Protein AF-A0A2H3JAB5-F1 (afdb_monomer_lite)

Radius of gyration: 39.09 Å; chains: 1; bounding box: 90×42×110 Å

Structure (mmCIF, N/CA/C/O backbone):
data_AF-A0A2H3JAB5-F1
#
_entry.id   AF-A0A2H3JAB5-F1
#
loop_
_atom_site.group_PDB
_atom_site.id
_atom_site.type_symbol
_atom_site.label_atom_id
_atom_site.label_alt_id
_atom_site.label_comp_id
_atom_site.label_asym_id
_atom_site.label_entity_id
_atom_site.label_seq_id
_atom_site.pdbx_PDB_ins_code
_atom_site.Cartn_x
_atom_site.Cartn_y
_atom_site.Cartn_z
_atom_site.occupancy
_atom_site.B_iso_or_equiv
_atom_site.auth_seq_id
_atom_site.auth_comp_id
_atom_site.auth_asym_id
_atom_site.auth_atom_id
_atom_site.pdbx_PDB_model_num
ATOM 1 N N . MET A 1 1 ? 47.541 -5.286 -58.213 1.00 87.94 1 MET A N 1
ATOM 2 C CA . MET A 1 1 ? 47.796 -4.776 -56.847 1.00 87.94 1 MET A CA 1
ATOM 3 C C . MET A 1 1 ? 46.783 -3.713 -56.410 1.00 87.94 1 MET A C 1
ATOM 5 O O . MET A 1 1 ? 46.176 -3.907 -55.371 1.00 87.94 1 MET A O 1
ATOM 9 N N . LEU A 1 2 ? 46.511 -2.646 -57.181 1.00 95.50 2 LEU A N 1
ATOM 10 C CA . LEU A 1 2 ? 45.560 -1.589 -56.765 1.00 95.50 2 LEU A CA 1
ATOM 11 C C . LEU A 1 2 ? 44.126 -2.096 -56.484 1.00 95.50 2 LEU A C 1
ATOM 13 O O . LEU A 1 2 ? 43.543 -1.763 -55.459 1.00 95.50 2 LEU A O 1
ATOM 17 N N . HIS A 1 3 ? 43.578 -2.947 -57.356 1.00 96.25 3 HIS A N 1
ATOM 18 C CA . HIS A 1 3 ? 42.218 -3.481 -57.200 1.00 96.25 3 HIS A CA 1
ATOM 19 C C . HIS A 1 3 ? 42.038 -4.334 -55.932 1.00 96.25 3 HIS A C 1
ATOM 21 O O . HIS A 1 3 ? 41.040 -4.211 -55.231 1.00 96.25 3 HIS A O 1
ATOM 27 N N . GLU A 1 4 ? 43.030 -5.160 -55.606 1.00 96.06 4 GLU A N 1
ATOM 28 C CA . GLU A 1 4 ? 43.021 -5.998 -54.404 1.00 96.06 4 GLU A CA 1
ATOM 29 C C . GLU A 1 4 ? 43.032 -5.152 -53.123 1.00 96.06 4 GLU A C 1
ATOM 31 O O . GLU A 1 4 ? 42.248 -5.406 -52.212 1.00 96.06 4 GLU A O 1
ATOM 36 N N . SER A 1 5 ? 43.842 -4.089 -53.088 1.00 97.00 5 SER A N 1
ATOM 37 C CA . SER A 1 5 ? 43.858 -3.138 -51.970 1.00 97.00 5 SER A CA 1
ATOM 38 C C . SER A 1 5 ? 42.502 -2.445 -51.780 1.00 97.00 5 SER A C 1
ATOM 40 O O . SER A 1 5 ? 42.036 -2.318 -50.649 1.00 97.00 5 SER A O 1
ATOM 42 N N . MET A 1 6 ? 41.826 -2.065 -52.872 1.00 96.88 6 MET A N 1
ATOM 43 C CA . MET A 1 6 ? 40.478 -1.485 -52.799 1.00 96.88 6 MET A CA 1
ATOM 44 C C . MET A 1 6 ? 39.451 -2.472 -52.230 1.00 96.88 6 MET A C 1
ATOM 46 O O . MET A 1 6 ? 38.631 -2.086 -51.399 1.00 96.88 6 MET A O 1
ATOM 50 N N . LEU A 1 7 ? 39.505 -3.744 -52.639 1.00 97.44 7 LEU A N 1
ATOM 51 C CA . LEU A 1 7 ? 38.610 -4.780 -52.114 1.00 97.44 7 LEU A CA 1
ATOM 52 C C . LEU A 1 7 ? 38.852 -5.044 -50.623 1.00 97.44 7 LEU A C 1
ATOM 54 O O . LEU A 1 7 ? 37.895 -5.164 -49.861 1.00 97.44 7 LEU A O 1
ATOM 58 N N . GLN A 1 8 ? 40.114 -5.091 -50.190 1.00 97.56 8 GLN A N 1
ATOM 59 C CA . GLN A 1 8 ? 40.461 -5.245 -48.775 1.00 97.56 8 GLN A CA 1
ATOM 60 C C . GLN A 1 8 ? 39.976 -4.057 -47.935 1.00 97.56 8 GLN A C 1
ATOM 62 O O . GLN A 1 8 ? 39.440 -4.263 -46.845 1.00 97.56 8 GLN A O 1
ATOM 67 N N . ALA A 1 9 ? 40.106 -2.830 -48.449 1.00 97.38 9 ALA A N 1
ATOM 68 C CA . ALA A 1 9 ? 39.602 -1.631 -47.785 1.00 97.38 9 ALA A CA 1
ATOM 69 C C . ALA A 1 9 ? 38.070 -1.661 -47.644 1.00 97.38 9 ALA A C 1
ATOM 71 O O . ALA A 1 9 ? 37.555 -1.464 -46.544 1.00 97.38 9 ALA A O 1
ATOM 72 N N . ALA A 1 10 ? 37.353 -1.996 -48.722 1.00 97.19 10 ALA A N 1
ATOM 73 C CA . ALA A 1 10 ? 35.895 -2.113 -48.708 1.00 97.19 10 ALA A CA 1
ATOM 74 C C . ALA A 1 10 ? 35.410 -3.206 -47.739 1.00 97.19 10 ALA A C 1
ATOM 76 O O . ALA A 1 10 ? 34.443 -3.009 -47.003 1.00 97.19 10 ALA A O 1
ATOM 77 N N . LEU A 1 11 ? 36.109 -4.346 -47.685 1.00 98.00 11 LEU A N 1
ATOM 78 C CA . LEU A 1 11 ? 35.807 -5.413 -46.732 1.00 98.00 11 LEU A CA 1
ATOM 79 C C . LEU A 1 11 ? 36.003 -4.946 -45.282 1.00 98.00 11 LEU A C 1
ATOM 81 O O . LEU A 1 11 ? 35.147 -5.192 -44.432 1.00 98.00 11 LEU A O 1
ATOM 85 N N . HIS A 1 12 ? 37.103 -4.247 -44.994 1.00 98.00 12 HIS A N 1
ATOM 86 C CA . HIS A 1 12 ? 37.369 -3.693 -43.665 1.00 98.00 12 HIS A CA 1
ATOM 87 C C . HIS A 1 12 ? 36.317 -2.669 -43.235 1.00 98.00 12 HIS A C 1
ATOM 89 O O . HIS A 1 12 ? 35.878 -2.682 -42.078 1.00 98.00 12 HIS A O 1
ATOM 95 N N . GLU A 1 13 ? 35.896 -1.803 -44.153 1.00 98.00 13 GLU A N 1
ATOM 96 C CA . GLU A 1 13 ? 34.846 -0.823 -43.902 1.00 98.00 13 GLU A CA 1
ATOM 97 C C . GLU A 1 13 ? 33.517 -1.517 -43.583 1.00 98.00 13 GLU A C 1
ATOM 99 O O . GLU A 1 13 ? 32.915 -1.235 -42.546 1.00 98.00 13 GLU A O 1
ATOM 104 N N . ALA A 1 14 ? 33.108 -2.495 -44.397 1.00 97.50 14 ALA A N 1
ATOM 105 C CA . ALA A 1 14 ? 31.875 -3.250 -44.181 1.00 97.50 14 ALA A CA 1
ATOM 106 C C . ALA A 1 14 ? 31.866 -3.982 -42.826 1.00 97.50 14 ALA A C 1
ATOM 108 O O . ALA A 1 14 ? 30.882 -3.922 -42.087 1.00 97.50 14 ALA A O 1
ATOM 109 N N . VAL A 1 15 ? 32.981 -4.619 -42.447 1.00 98.06 15 VAL A N 1
ATOM 110 C CA . VAL A 1 15 ? 33.131 -5.268 -41.131 1.00 98.06 15 VAL A CA 1
ATOM 111 C C . VAL A 1 15 ? 33.044 -4.249 -39.993 1.00 98.06 15 VAL A C 1
ATOM 113 O O . VAL A 1 15 ? 32.456 -4.533 -38.949 1.00 98.06 15 VAL A O 1
ATOM 116 N N . THR A 1 16 ? 33.617 -3.060 -40.173 1.00 98.19 16 THR A N 1
ATOM 117 C CA . THR A 1 16 ? 33.557 -1.986 -39.171 1.00 98.19 16 THR A CA 1
ATOM 118 C C . THR A 1 16 ? 32.128 -1.474 -39.000 1.00 98.19 16 THR A C 1
ATOM 120 O O . THR A 1 16 ? 31.656 -1.334 -37.871 1.00 98.19 16 THR A O 1
ATOM 123 N N . GLN A 1 17 ? 31.401 -1.269 -40.100 1.00 97.94 17 GLN A N 1
ATOM 124 C CA . GLN A 1 17 ? 29.996 -0.862 -40.068 1.00 97.94 17 GLN A CA 1
ATOM 125 C C . GLN A 1 17 ? 29.111 -1.917 -39.388 1.00 97.94 17 GLN A C 1
ATOM 127 O O . GLN A 1 17 ? 28.290 -1.569 -38.538 1.00 97.94 17 GLN A O 1
ATOM 132 N N . ASP A 1 18 ? 29.305 -3.204 -39.692 1.00 98.19 18 ASP A N 1
ATOM 133 C CA . ASP A 1 18 ? 28.562 -4.298 -39.054 1.00 98.19 18 ASP A CA 1
ATOM 134 C C . ASP A 1 18 ? 28.836 -4.378 -37.544 1.00 98.19 18 ASP A C 1
ATOM 136 O O . ASP A 1 18 ? 27.900 -4.469 -36.745 1.00 98.19 18 ASP A O 1
ATOM 140 N N . LYS A 1 19 ? 30.103 -4.254 -37.124 1.00 98.00 19 LYS A N 1
ATOM 141 C CA . LYS A 1 19 ? 30.470 -4.173 -35.699 1.00 98.00 19 LYS A CA 1
ATOM 142 C C . LYS A 1 19 ? 29.777 -3.005 -35.002 1.00 98.00 19 LYS A C 1
ATOM 144 O O . LYS A 1 19 ? 29.206 -3.194 -33.929 1.00 98.00 19 LYS A O 1
ATOM 149 N N . ASN A 1 20 ? 29.774 -1.828 -35.624 1.00 98.00 20 ASN A N 1
ATOM 150 C CA . ASN A 1 20 ? 29.120 -0.643 -35.072 1.00 98.00 20 ASN A CA 1
ATOM 151 C C . ASN A 1 20 ? 27.604 -0.838 -34.955 1.00 98.00 20 ASN A C 1
ATOM 153 O O . ASN A 1 20 ? 27.024 -0.535 -33.912 1.00 98.00 20 ASN A O 1
ATOM 157 N N . ARG A 1 21 ? 26.961 -1.411 -35.979 1.00 98.25 21 ARG A N 1
ATOM 158 C CA . ARG A 1 21 ? 25.526 -1.724 -35.955 1.00 98.25 21 ARG A CA 1
ATOM 159 C C . ARG A 1 21 ? 25.184 -2.717 -34.844 1.00 98.25 21 ARG A C 1
ATOM 161 O O . ARG A 1 21 ? 24.215 -2.513 -34.117 1.00 98.25 21 ARG A O 1
ATOM 168 N N . LYS A 1 22 ? 25.978 -3.779 -34.688 1.00 98.25 22 LYS A N 1
ATOM 169 C CA . LYS A 1 22 ? 25.800 -4.766 -33.612 1.00 98.25 22 LYS A CA 1
ATOM 170 C C . LYS A 1 22 ? 25.947 -4.127 -32.237 1.00 98.25 22 LYS A C 1
ATOM 172 O O . LYS A 1 22 ? 25.112 -4.369 -31.373 1.00 98.25 22 LYS A O 1
ATOM 177 N N . LEU A 1 23 ? 26.951 -3.271 -32.054 1.00 98.00 23 LEU A N 1
ATOM 178 C CA . LEU A 1 23 ? 27.150 -2.549 -30.801 1.00 98.00 23 LEU A CA 1
ATOM 179 C C . LEU A 1 23 ? 25.954 -1.645 -30.469 1.00 98.00 23 LEU A C 1
ATOM 181 O O . LEU A 1 23 ? 25.478 -1.648 -29.337 1.00 98.00 23 LEU A O 1
ATOM 185 N N . GLN A 1 24 ? 25.418 -0.923 -31.457 1.00 97.94 24 GLN A N 1
ATOM 186 C CA . GLN A 1 24 ? 24.214 -0.105 -31.278 1.00 97.94 24 GLN A CA 1
ATOM 187 C C . GLN A 1 24 ? 22.994 -0.944 -30.873 1.00 97.94 24 GLN A C 1
ATOM 189 O O . GLN A 1 24 ? 22.262 -0.552 -29.966 1.00 97.94 24 GLN A O 1
ATOM 194 N N . LEU A 1 25 ? 22.794 -2.110 -31.497 1.00 98.31 25 LEU A N 1
ATOM 195 C CA . LEU A 1 25 ? 21.701 -3.023 -31.145 1.00 98.31 25 LEU A CA 1
ATOM 196 C C . LEU A 1 25 ? 21.836 -3.557 -29.717 1.00 98.31 25 LEU A C 1
ATOM 198 O O . LEU A 1 25 ? 20.849 -3.572 -28.985 1.00 98.31 25 LEU A O 1
ATOM 202 N N . ILE A 1 26 ? 23.045 -3.948 -29.310 1.00 98.19 26 ILE A N 1
ATOM 203 C CA . ILE A 1 26 ? 23.317 -4.400 -27.941 1.00 98.19 26 ILE A CA 1
ATOM 204 C C . ILE A 1 26 ? 23.008 -3.276 -26.947 1.00 98.19 26 ILE A C 1
ATOM 206 O O . ILE A 1 26 ? 22.290 -3.506 -25.978 1.00 98.19 26 ILE A O 1
ATOM 210 N N . ASN A 1 27 ? 23.476 -2.052 -27.208 1.00 97.56 27 ASN A N 1
ATOM 211 C CA . ASN A 1 27 ? 23.202 -0.907 -26.338 1.00 97.56 27 ASN A CA 1
ATOM 212 C C . ASN A 1 27 ? 21.695 -0.657 -26.188 1.00 97.56 27 ASN A C 1
ATOM 214 O O . ASN A 1 27 ? 21.207 -0.491 -25.074 1.00 97.56 27 ASN A O 1
ATOM 218 N N . PHE A 1 28 ? 20.947 -0.701 -27.293 1.00 98.38 28 PHE A N 1
ATOM 219 C CA . PHE A 1 28 ? 19.495 -0.546 -27.266 1.00 98.38 28 PHE A CA 1
ATOM 220 C C . PHE A 1 28 ? 18.809 -1.647 -26.442 1.00 98.38 28 PHE A C 1
ATOM 222 O O . PHE A 1 28 ? 17.966 -1.349 -25.596 1.00 98.38 28 PHE A O 1
ATOM 229 N N . GLN A 1 29 ? 19.205 -2.909 -26.634 1.00 98.12 29 GLN A N 1
ATOM 230 C CA . GLN A 1 29 ? 18.675 -4.040 -25.867 1.00 98.12 29 GLN A CA 1
ATOM 231 C C . GLN A 1 29 ? 18.946 -3.890 -24.367 1.00 98.12 29 GLN A C 1
ATOM 233 O O . GLN A 1 29 ? 18.038 -4.082 -23.559 1.00 98.12 29 GLN A O 1
ATOM 238 N N . VAL A 1 30 ? 20.166 -3.501 -23.992 1.00 98.31 30 VAL A N 1
ATOM 239 C CA . VAL A 1 30 ? 20.542 -3.279 -22.590 1.00 98.31 30 VAL A CA 1
ATOM 240 C C . VAL A 1 30 ? 19.687 -2.174 -21.970 1.00 98.31 30 VAL A C 1
ATOM 242 O O . VAL A 1 30 ? 19.119 -2.373 -20.896 1.00 98.31 30 VAL A O 1
ATOM 245 N N . THR A 1 31 ? 19.529 -1.036 -22.654 1.00 98.19 31 THR A N 1
ATOM 246 C CA . THR A 1 31 ? 18.687 0.064 -22.168 1.00 98.19 31 THR A CA 1
ATOM 247 C C . THR A 1 31 ? 17.232 -0.367 -21.994 1.00 98.19 31 THR A C 1
ATOM 249 O O . THR A 1 31 ? 16.649 -0.090 -20.948 1.00 98.19 31 THR A O 1
ATOM 252 N N . MET A 1 32 ? 16.655 -1.087 -22.961 1.00 98.19 32 MET A N 1
ATOM 253 C CA . MET A 1 32 ? 15.278 -1.580 -22.857 1.00 98.19 32 MET A CA 1
ATOM 254 C C . MET A 1 32 ? 15.080 -2.520 -21.665 1.00 98.19 32 MET A C 1
ATOM 256 O O . MET A 1 32 ? 14.089 -2.405 -20.945 1.00 98.19 32 MET A O 1
ATOM 260 N N . VAL A 1 33 ? 16.010 -3.455 -21.441 1.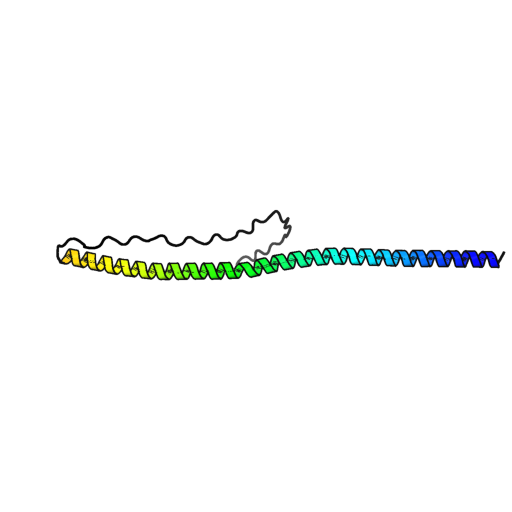00 98.31 33 VAL A N 1
ATOM 261 C CA . VAL A 1 33 ? 15.921 -4.399 -20.318 1.00 98.31 33 VAL A CA 1
ATOM 262 C C . VAL A 1 33 ? 15.998 -3.656 -18.986 1.00 98.31 33 VAL A C 1
ATOM 264 O O . VAL A 1 33 ? 15.158 -3.883 -18.117 1.00 98.31 33 VAL A O 1
ATOM 267 N N . LEU A 1 34 ? 16.945 -2.725 -18.839 1.00 98.06 34 LEU A N 1
ATOM 268 C CA . LEU A 1 34 ? 17.080 -1.921 -17.621 1.00 98.06 34 LEU A CA 1
ATOM 269 C C . LEU A 1 34 ? 15.837 -1.064 -17.357 1.00 98.06 34 LEU A C 1
ATOM 271 O O . LEU A 1 34 ? 15.343 -1.031 -16.229 1.00 98.06 34 LEU A O 1
ATOM 275 N N . GLN A 1 35 ? 15.296 -0.416 -18.392 1.00 97.50 35 GLN A N 1
ATOM 276 C CA . GLN A 1 35 ? 14.062 0.362 -18.285 1.00 97.50 35 GLN A CA 1
ATOM 277 C C . GLN A 1 35 ? 12.880 -0.513 -17.858 1.00 97.50 35 GLN A C 1
ATOM 279 O O . GLN A 1 35 ? 12.139 -0.126 -16.958 1.00 97.50 35 GLN A O 1
ATOM 284 N N . ASN A 1 36 ? 12.728 -1.710 -18.431 1.00 97.75 36 ASN A N 1
ATOM 285 C CA . ASN A 1 36 ? 11.660 -2.635 -18.049 1.00 97.75 36 ASN A CA 1
ATOM 286 C C . ASN A 1 36 ? 11.757 -3.062 -16.580 1.00 97.75 36 ASN A C 1
ATOM 288 O O . ASN A 1 36 ? 10.754 -3.023 -15.869 1.00 97.75 36 ASN A O 1
ATOM 292 N N . VAL A 1 37 ? 12.953 -3.419 -16.105 1.00 98.06 37 VAL A N 1
ATOM 293 C CA . VAL A 1 37 ? 13.170 -3.800 -14.698 1.00 98.06 37 VAL A CA 1
ATOM 294 C C . VAL A 1 37 ? 12.845 -2.636 -13.761 1.00 98.06 37 VAL A C 1
ATOM 296 O O . VAL A 1 37 ? 12.153 -2.818 -12.757 1.00 98.06 37 VAL A O 1
ATOM 299 N N . TYR A 1 38 ? 13.291 -1.424 -14.100 1.00 98.12 38 TYR A N 1
ATOM 300 C CA . TYR A 1 38 ? 12.981 -0.232 -13.314 1.00 98.12 38 TYR A CA 1
ATOM 301 C C . TYR A 1 38 ? 11.472 0.040 -13.264 1.00 98.12 38 TYR A C 1
ATOM 303 O O . TYR A 1 38 ? 10.911 0.222 -12.184 1.00 98.12 38 TYR A O 1
ATOM 311 N N . MET A 1 39 ? 10.795 -0.005 -14.414 1.00 98.06 39 MET A N 1
ATOM 312 C CA . MET A 1 39 ? 9.352 0.217 -14.502 1.00 98.06 39 MET A CA 1
ATOM 313 C C . MET A 1 39 ? 8.558 -0.815 -13.694 1.00 98.06 39 MET A C 1
ATOM 315 O O . MET A 1 39 ? 7.626 -0.435 -12.988 1.00 98.06 39 MET A O 1
ATOM 319 N N . GLN A 1 40 ? 8.950 -2.092 -13.714 1.00 96.25 40 GLN A N 1
ATOM 320 C CA . GLN A 1 40 ? 8.329 -3.134 -12.884 1.00 96.25 40 GLN A CA 1
ATOM 321 C C . GLN A 1 40 ? 8.495 -2.861 -11.384 1.00 96.25 40 GLN A C 1
ATOM 323 O O . GLN A 1 40 ? 7.545 -3.019 -10.610 1.00 96.25 40 GLN A O 1
ATOM 328 N N . LYS A 1 41 ? 9.683 -2.407 -10.961 1.00 95.94 41 LYS A N 1
ATOM 329 C CA . LYS A 1 41 ? 9.931 -2.030 -9.564 1.00 95.94 41 LYS A CA 1
ATOM 330 C C . LYS A 1 41 ? 9.043 -0.856 -9.145 1.00 95.94 41 LYS A C 1
ATOM 332 O O . LYS A 1 41 ? 8.393 -0.930 -8.104 1.00 95.94 41 LYS A O 1
ATOM 337 N N . VAL A 1 42 ? 8.965 0.191 -9.969 1.00 96.94 42 VAL A N 1
ATOM 338 C CA . VAL A 1 42 ? 8.118 1.367 -9.705 1.00 96.94 42 VAL A CA 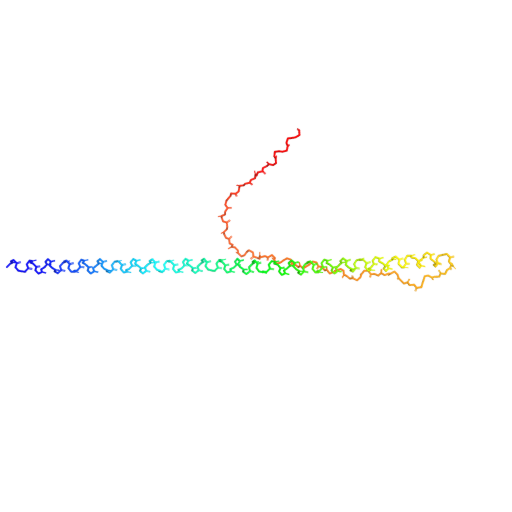1
ATOM 339 C C . VAL A 1 42 ? 6.639 0.985 -9.648 1.00 96.94 42 VAL A C 1
ATOM 341 O O . VAL A 1 42 ? 5.951 1.368 -8.706 1.00 96.94 42 VAL A O 1
ATOM 344 N N . GLN A 1 43 ? 6.148 0.184 -10.598 1.00 96.75 43 GLN A N 1
ATOM 345 C CA . GLN A 1 43 ? 4.763 -0.300 -10.602 1.00 96.75 43 GLN A CA 1
ATOM 346 C C . GLN A 1 43 ? 4.422 -1.073 -9.328 1.00 96.75 43 GLN A C 1
ATOM 348 O O . GLN A 1 43 ? 3.381 -0.831 -8.722 1.00 96.75 43 GLN A O 1
ATOM 353 N N . THR A 1 44 ? 5.318 -1.956 -8.886 1.00 95.44 44 THR A N 1
ATOM 354 C CA . THR A 1 44 ? 5.126 -2.721 -7.648 1.00 95.44 44 THR A CA 1
ATOM 355 C C . THR A 1 44 ? 5.038 -1.795 -6.434 1.00 95.44 44 THR A C 1
ATOM 357 O O . THR A 1 44 ? 4.129 -1.934 -5.617 1.00 95.44 44 THR A O 1
ATOM 360 N N . GLN A 1 45 ? 5.929 -0.804 -6.329 1.00 94.56 45 GLN A N 1
ATOM 361 C CA . GLN A 1 45 ? 5.895 0.174 -5.236 1.00 94.56 45 GLN A CA 1
ATOM 362 C C . GLN A 1 45 ? 4.614 1.017 -5.242 1.00 94.56 45 GLN A C 1
ATOM 364 O O . GLN A 1 45 ? 4.026 1.248 -4.185 1.00 94.56 45 GLN A O 1
ATOM 369 N N . LEU A 1 46 ? 4.170 1.466 -6.419 1.00 95.94 46 LEU A N 1
ATOM 370 C CA . LEU A 1 46 ? 2.927 2.222 -6.562 1.00 95.94 46 LEU A CA 1
ATOM 371 C C . LEU A 1 46 ? 1.715 1.380 -6.165 1.00 95.94 46 LEU A C 1
ATOM 373 O O . LEU A 1 46 ? 0.890 1.852 -5.387 1.00 95.94 46 LEU A O 1
ATOM 377 N N . HIS A 1 47 ? 1.651 0.124 -6.607 1.00 94.38 47 HIS A N 1
ATOM 378 C CA . HIS A 1 47 ? 0.565 -0.783 -6.251 1.00 94.38 47 HIS A CA 1
ATOM 379 C C . HIS A 1 47 ? 0.494 -1.035 -4.739 1.00 94.38 47 HIS A C 1
ATOM 381 O O . HIS A 1 47 ? -0.578 -0.953 -4.144 1.00 94.38 47 HIS A O 1
ATOM 387 N N . VAL A 1 48 ? 1.636 -1.268 -4.083 1.00 90.94 48 VAL A N 1
ATOM 388 C CA . VAL A 1 48 ? 1.689 -1.428 -2.619 1.00 90.94 48 VAL A CA 1
ATOM 389 C C . VAL A 1 48 ? 1.181 -0.170 -1.907 1.00 90.94 48 VAL A C 1
ATOM 391 O O . VAL A 1 48 ? 0.388 -0.276 -0.967 1.00 90.94 48 VAL A O 1
ATOM 394 N N . LYS A 1 49 ? 1.588 1.025 -2.359 1.00 88.75 49 LYS A N 1
ATOM 395 C CA . LYS A 1 49 ? 1.116 2.302 -1.797 1.00 88.75 49 LYS A CA 1
ATOM 396 C C . LYS A 1 49 ? -0.384 2.513 -2.014 1.00 88.75 49 LYS A C 1
ATOM 398 O O . LYS A 1 49 ? -1.055 2.983 -1.099 1.00 88.75 49 LYS A O 1
ATOM 403 N N . GLU A 1 50 ? -0.908 2.147 -3.179 1.00 92.31 50 GLU A N 1
ATOM 404 C CA . GLU A 1 50 ? -2.332 2.245 -3.511 1.00 92.31 50 GLU A CA 1
ATOM 405 C C . GLU A 1 50 ? -3.184 1.296 -2.657 1.00 92.31 50 GLU A C 1
ATOM 407 O O . GLU A 1 50 ? -4.155 1.716 -2.033 1.00 92.31 50 GLU A O 1
ATOM 412 N N . VAL A 1 51 ? -2.782 0.031 -2.522 1.00 88.75 51 VAL A N 1
ATOM 413 C CA . VAL A 1 51 ? -3.482 -0.924 -1.648 1.00 88.75 51 VAL A CA 1
ATOM 414 C C . VAL A 1 51 ? -3.442 -0.460 -0.188 1.00 88.75 51 VAL A C 1
ATOM 416 O O . VAL A 1 51 ? -4.433 -0.568 0.537 1.00 88.75 51 VAL A O 1
ATOM 419 N N . ALA A 1 52 ? -2.313 0.090 0.266 1.00 83.12 52 ALA A N 1
ATOM 420 C CA . ALA A 1 52 ? -2.198 0.637 1.613 1.00 83.12 52 ALA A CA 1
ATOM 421 C C . ALA A 1 52 ? -3.072 1.888 1.819 1.00 83.12 52 ALA A C 1
ATOM 423 O O . ALA A 1 52 ? -3.620 2.071 2.909 1.00 83.12 52 ALA A O 1
ATOM 424 N N . SER A 1 53 ? -3.220 2.747 0.806 1.00 83.19 53 SER A N 1
ATOM 425 C CA . SER A 1 53 ? -4.068 3.939 0.894 1.00 83.19 53 SER A CA 1
ATOM 426 C C . SER A 1 53 ? -5.557 3.591 0.889 1.00 83.19 53 SER A C 1
ATOM 428 O O . SER A 1 53 ? -6.306 4.245 1.608 1.00 83.19 53 SER A O 1
ATOM 430 N N . GLN A 1 54 ? -5.968 2.533 0.182 1.00 82.56 54 GLN A N 1
ATOM 431 C CA . GLN A 1 54 ? -7.352 2.040 0.149 1.00 82.56 54 GLN A CA 1
ATOM 432 C C . GLN A 1 54 ? -7.789 1.342 1.447 1.00 82.56 54 GLN A C 1
ATOM 434 O O . GLN A 1 54 ? -8.935 1.484 1.857 1.00 82.56 54 GLN A O 1
ATOM 439 N N . LYS A 1 55 ? -6.889 0.651 2.158 1.00 78.69 55 LYS A N 1
ATOM 440 C CA . LYS A 1 55 ? -7.228 -0.021 3.435 1.00 78.69 55 LYS A CA 1
ATOM 441 C C . LYS A 1 55 ? -7.390 0.935 4.623 1.00 78.69 55 LYS A C 1
ATOM 443 O O . LYS A 1 55 ? -8.139 0.658 5.558 1.00 78.69 55 LYS A O 1
ATOM 448 N N . LYS A 1 56 ? -6.691 2.075 4.613 1.00 74.38 56 LYS A N 1
ATOM 449 C CA . LYS A 1 56 ? -6.786 3.102 5.670 1.00 74.38 56 LYS A CA 1
ATOM 450 C C . LYS A 1 56 ? -8.209 3.650 5.881 1.00 74.38 56 LYS A C 1
ATOM 452 O O . LYS A 1 56 ? -8.610 3.740 7.042 1.00 74.38 56 LYS A O 1
ATOM 457 N N . PRO A 1 57 ? -8.975 4.047 4.846 1.00 82.50 57 PRO A N 1
ATOM 458 C CA . PRO A 1 57 ? -10.333 4.542 5.036 1.00 82.50 57 PRO A CA 1
ATOM 459 C C . PRO A 1 57 ? -11.279 3.458 5.556 1.00 82.50 57 PRO A C 1
ATOM 461 O O . PRO A 1 57 ? -12.079 3.763 6.429 1.00 82.50 57 PRO A O 1
ATOM 464 N N . GLU A 1 58 ? -11.156 2.201 5.119 1.00 82.81 58 GLU A N 1
ATOM 465 C CA . GLU A 1 58 ? -12.016 1.108 5.604 1.00 82.81 58 GLU A CA 1
ATOM 466 C C . GLU A 1 58 ? -11.887 0.895 7.119 1.00 82.81 58 GLU A C 1
ATOM 468 O O . GLU A 1 58 ? -12.893 0.788 7.828 1.00 82.81 58 GLU A O 1
ATOM 473 N N . TRP A 1 59 ? -10.652 0.901 7.638 1.00 86.06 59 TRP A N 1
ATOM 474 C CA . TRP A 1 59 ? -10.413 0.813 9.080 1.00 86.06 59 TRP A CA 1
ATOM 475 C C . TRP A 1 59 ? -10.971 2.031 9.824 1.00 86.06 59 TRP A C 1
ATOM 477 O O . TRP A 1 59 ? -11.614 1.865 10.858 1.00 86.06 59 TRP A O 1
ATOM 487 N N . LYS A 1 60 ? -10.785 3.248 9.288 1.00 88.44 60 LYS A N 1
ATOM 488 C CA . LYS A 1 60 ? -11.331 4.471 9.900 1.00 88.44 60 LYS A CA 1
ATOM 489 C C . LYS A 1 60 ? -12.856 4.446 9.963 1.00 88.44 60 LYS A C 1
ATOM 491 O O . LYS A 1 60 ? -13.404 4.726 11.021 1.00 88.44 60 LYS A O 1
ATOM 496 N N . ILE A 1 61 ? -13.522 4.053 8.876 1.00 89.19 61 ILE A N 1
ATOM 497 C CA . ILE A 1 61 ? -14.985 3.929 8.818 1.00 89.19 61 ILE A CA 1
ATOM 498 C C . ILE A 1 61 ? -15.468 2.912 9.858 1.00 89.19 61 ILE A C 1
ATOM 500 O O . ILE A 1 61 ? -16.394 3.193 10.616 1.00 89.19 61 ILE A O 1
ATOM 504 N N . SER A 1 62 ? -14.811 1.753 9.944 1.00 88.69 62 SER A N 1
ATOM 505 C CA . SER A 1 62 ? -15.162 0.713 10.921 1.00 88.69 62 SER A CA 1
ATOM 506 C C . SER A 1 62 ? -14.959 1.189 12.368 1.00 88.69 62 SER A C 1
ATOM 508 O O . SER A 1 62 ? -15.791 0.943 13.240 1.00 88.69 62 SER A O 1
ATOM 510 N N . GLU A 1 63 ? -13.874 1.916 12.633 1.00 91.62 63 GLU A N 1
ATOM 511 C CA . GLU A 1 63 ? -13.559 2.461 13.955 1.00 91.62 63 GLU A CA 1
ATOM 512 C C . GLU A 1 63 ? -14.512 3.601 14.360 1.00 91.62 63 GLU A C 1
ATOM 514 O O . GLU A 1 63 ? -14.906 3.698 15.524 1.00 91.62 63 GLU A O 1
ATOM 519 N N . GLU A 1 64 ? -14.930 4.442 13.414 1.00 92.38 64 GLU A N 1
ATOM 520 C CA . GLU A 1 64 ? -15.963 5.462 13.623 1.00 92.38 64 GLU A CA 1
ATOM 521 C C . GLU A 1 64 ? -17.321 4.828 13.941 1.00 92.38 64 GLU A C 1
ATOM 523 O O . GLU A 1 64 ? -17.975 5.237 14.903 1.00 92.38 64 GLU A O 1
ATOM 528 N N . GLN A 1 65 ? -17.714 3.782 13.208 1.00 93.25 65 GLN A N 1
ATOM 529 C CA . GLN A 1 65 ? -18.937 3.024 13.484 1.00 93.25 65 GLN A CA 1
ATOM 530 C C 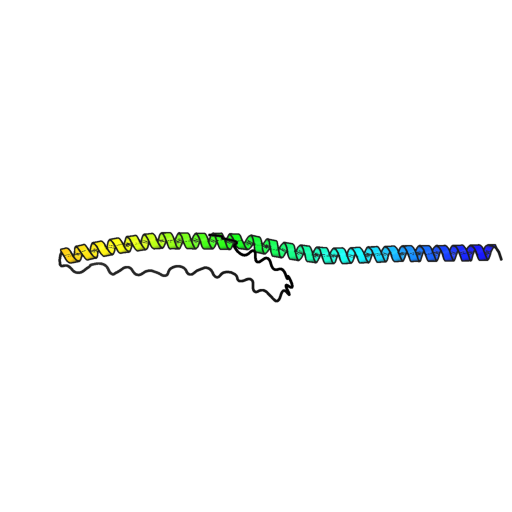. GLN A 1 65 ? -18.913 2.391 14.881 1.00 93.25 65 GLN A C 1
ATOM 532 O O . GLN A 1 65 ? -19.875 2.537 15.637 1.00 93.25 65 GLN A O 1
ATOM 537 N N . ARG A 1 66 ? -17.795 1.765 15.273 1.00 93.94 66 ARG A N 1
ATOM 538 C CA . ARG A 1 66 ? -17.609 1.199 16.619 1.00 93.94 66 ARG A CA 1
ATOM 539 C C . ARG A 1 66 ? -17.724 2.264 17.710 1.00 93.94 66 ARG A C 1
ATOM 541 O O . ARG A 1 66 ? -18.366 2.043 18.738 1.00 93.94 66 ARG A O 1
ATOM 548 N N . LYS A 1 67 ? -17.106 3.434 17.510 1.00 94.88 67 LYS A N 1
ATOM 549 C CA . LYS A 1 67 ? -17.203 4.564 18.449 1.00 94.88 67 LYS A CA 1
ATOM 550 C C . LYS A 1 67 ? -18.638 5.069 18.572 1.00 94.88 67 LYS A C 1
ATOM 552 O O . LYS A 1 67 ? -19.088 5.291 19.693 1.00 94.88 67 LYS A O 1
ATOM 557 N N . ALA A 1 68 ? -19.355 5.208 17.457 1.00 94.88 68 ALA A N 1
ATOM 558 C CA . ALA A 1 68 ? -20.753 5.630 17.452 1.00 94.88 68 ALA A CA 1
ATOM 559 C C . ALA A 1 68 ? -21.654 4.624 18.185 1.00 94.88 68 ALA A C 1
ATOM 561 O O . ALA A 1 68 ? -22.461 5.024 19.023 1.00 94.88 68 ALA A O 1
ATOM 562 N N . TRP A 1 69 ? -21.462 3.324 17.941 1.00 94.69 69 TRP A N 1
ATOM 563 C CA . TRP A 1 69 ? -22.197 2.263 18.630 1.00 94.69 69 TRP A CA 1
ATOM 564 C C . TRP A 1 69 ? -21.931 2.260 20.141 1.00 94.69 69 TRP A C 1
ATOM 566 O O . TRP A 1 69 ? -22.871 2.290 20.932 1.00 94.69 69 TRP A O 1
ATOM 576 N N . ASN A 1 70 ? -20.662 2.327 20.557 1.00 94.31 70 ASN A N 1
ATOM 577 C CA . ASN A 1 70 ? -20.292 2.407 21.973 1.00 94.31 70 ASN A CA 1
ATOM 578 C C . ASN A 1 70 ? -20.836 3.675 22.654 1.00 94.31 70 ASN A C 1
ATOM 580 O O . ASN A 1 70 ? -21.227 3.626 23.820 1.00 94.31 70 ASN A O 1
ATOM 584 N N . ALA A 1 71 ? -20.868 4.808 21.945 1.00 95.56 71 ALA A N 1
ATOM 585 C CA . ALA A 1 71 ? -21.432 6.051 22.461 1.00 95.56 71 ALA A CA 1
ATOM 586 C C . ALA A 1 71 ? -22.951 5.942 22.662 1.00 95.56 71 ALA A C 1
ATOM 588 O O . ALA A 1 71 ? -23.443 6.289 23.735 1.00 95.56 71 ALA A O 1
ATOM 589 N N . ALA A 1 72 ? -23.677 5.415 21.670 1.00 94.56 72 ALA A N 1
ATOM 590 C CA . ALA A 1 72 ? -25.118 5.184 21.761 1.00 94.56 72 ALA A CA 1
ATOM 591 C C . ALA A 1 72 ? -25.453 4.215 22.904 1.00 94.56 72 ALA A C 1
ATOM 593 O O . ALA A 1 72 ? -26.269 4.524 23.771 1.00 94.56 72 ALA A O 1
ATOM 594 N N . TRP A 1 73 ? -24.730 3.097 22.981 1.00 95.00 73 TRP A N 1
ATOM 595 C CA . TRP A 1 73 ? -24.875 2.132 24.064 1.00 95.00 73 TRP A CA 1
ATOM 596 C C . TRP A 1 73 ? -24.584 2.750 25.440 1.00 95.00 73 TRP A C 1
ATOM 598 O O . TRP A 1 73 ? -25.310 2.508 26.403 1.00 95.00 73 TRP A O 1
ATOM 608 N N . GLY A 1 74 ? -23.555 3.597 25.547 1.00 94.12 74 GLY A N 1
ATOM 609 C CA . GLY A 1 74 ? -23.237 4.312 26.783 1.00 94.12 74 GLY A CA 1
ATOM 610 C C . GLY A 1 74 ? -24.362 5.248 27.235 1.00 94.12 74 GLY A C 1
ATOM 611 O O . GLY A 1 74 ? -24.663 5.315 28.431 1.00 94.12 74 GLY A O 1
ATOM 612 N N . GLN A 1 75 ? -25.023 5.932 26.297 1.00 95.81 75 GLN A N 1
ATOM 613 C CA . GLN A 1 75 ? -26.183 6.781 26.586 1.00 95.81 75 GLN A CA 1
ATOM 614 C C . GLN A 1 75 ? -27.380 5.953 27.063 1.00 95.81 75 GLN A C 1
ATOM 616 O O . GLN A 1 75 ? -27.974 6.275 28.093 1.00 95.81 75 GLN A O 1
ATOM 621 N N . GLU A 1 76 ? -27.696 4.857 26.370 1.00 94.44 76 GLU A N 1
ATOM 622 C CA . GLU A 1 76 ? -28.772 3.942 26.760 1.00 94.44 76 GLU A CA 1
ATOM 623 C C . GLU A 1 76 ? -28.525 3.348 28.148 1.00 94.44 76 GLU A C 1
ATOM 625 O O . GLU A 1 76 ? -29.402 3.379 29.012 1.00 94.44 76 GLU A O 1
ATOM 630 N N . PHE A 1 77 ? -27.308 2.869 28.409 1.00 96.19 77 PHE A N 1
ATOM 631 C CA . PHE A 1 77 ? -26.947 2.317 29.709 1.00 96.19 77 PHE A CA 1
ATOM 632 C C . PHE A 1 77 ? -27.054 3.367 30.821 1.00 96.19 77 PHE A C 1
ATOM 634 O O . PHE A 1 77 ? -27.583 3.076 31.895 1.00 96.19 77 PHE A O 1
ATOM 641 N N . THR A 1 78 ? -26.623 4.602 30.555 1.00 96.38 78 THR A N 1
ATOM 642 C CA . THR A 1 78 ? -26.771 5.725 31.493 1.00 96.38 78 THR A CA 1
ATOM 643 C C . THR A 1 78 ? -28.246 5.995 31.800 1.00 96.38 78 THR A C 1
ATOM 645 O O . THR A 1 78 ? -28.616 6.117 32.968 1.00 96.38 78 THR A O 1
ATOM 648 N N . ALA A 1 79 ? -29.117 5.999 30.785 1.00 96.75 79 ALA A N 1
ATOM 649 C CA . ALA A 1 79 ? -30.557 6.157 30.979 1.00 96.75 79 ALA A CA 1
ATOM 650 C C . ALA A 1 79 ? -31.151 5.026 31.840 1.00 96.75 79 ALA A C 1
ATOM 652 O O . ALA A 1 79 ? -31.908 5.287 32.776 1.00 96.75 79 ALA A O 1
ATOM 653 N N . VAL A 1 80 ? -30.760 3.774 31.589 1.00 96.25 80 VAL A N 1
ATOM 654 C CA . VAL A 1 80 ? -31.208 2.612 32.376 1.00 96.25 80 VAL A CA 1
ATOM 655 C C . VAL A 1 80 ? -30.744 2.707 33.837 1.00 96.25 80 VAL A C 1
ATOM 657 O O . VAL A 1 80 ? -31.509 2.382 34.749 1.00 96.25 80 VAL A O 1
ATOM 660 N N . ILE A 1 81 ? -29.522 3.188 34.088 1.00 97.25 81 ILE A N 1
ATOM 661 C CA . ILE A 1 81 ? -29.019 3.436 35.447 1.00 97.25 81 ILE A CA 1
ATOM 662 C C . ILE A 1 81 ? -29.842 4.520 36.149 1.00 97.25 81 ILE A C 1
ATOM 664 O O . ILE A 1 81 ? -30.250 4.308 37.289 1.00 97.25 81 ILE A O 1
ATOM 668 N N . HIS A 1 82 ? -30.172 5.623 35.471 1.00 98.06 82 HIS A N 1
ATOM 669 C CA . HIS A 1 82 ? -31.022 6.668 36.050 1.00 98.06 82 HIS A CA 1
ATOM 670 C C . HIS A 1 82 ? -32.413 6.151 36.442 1.00 98.06 82 HIS A C 1
ATOM 672 O O . HIS A 1 82 ? -32.907 6.482 37.521 1.00 98.06 82 HIS A O 1
ATOM 678 N N . VAL A 1 83 ? -33.029 5.295 35.618 1.00 97.06 83 VAL A N 1
ATOM 679 C CA . VAL A 1 83 ? -34.313 4.652 35.950 1.00 97.06 83 VAL A CA 1
ATOM 680 C C . VAL A 1 83 ? -34.178 3.752 37.183 1.00 97.06 83 VAL A C 1
ATOM 682 O O . VAL A 1 83 ? -35.023 3.787 38.079 1.00 97.06 83 VAL A O 1
ATOM 685 N N . TYR A 1 84 ? -33.099 2.972 37.268 1.00 97.56 84 TYR A N 1
ATOM 686 C CA . TYR A 1 84 ? -32.824 2.131 38.433 1.00 97.56 84 TYR A CA 1
ATOM 687 C C . TYR A 1 84 ? -32.604 2.955 39.713 1.00 97.56 84 TYR A C 1
ATOM 689 O O . TYR A 1 84 ? -33.102 2.584 40.780 1.00 97.56 84 TYR A O 1
ATOM 697 N N . ASP A 1 85 ? -31.891 4.077 39.624 1.00 97.25 85 ASP A N 1
ATOM 698 C CA . ASP A 1 85 ? -31.639 4.960 40.764 1.00 97.25 85 ASP A CA 1
ATOM 699 C C . ASP A 1 85 ? -32.931 5.633 41.254 1.00 97.25 85 ASP A C 1
ATOM 701 O O . ASP A 1 85 ? -33.167 5.701 42.464 1.00 97.25 85 ASP A O 1
ATOM 705 N N . ALA A 1 86 ? -33.819 6.036 40.339 1.00 97.50 86 ALA A N 1
ATOM 706 C CA . ALA A 1 86 ? -35.145 6.551 40.681 1.00 97.5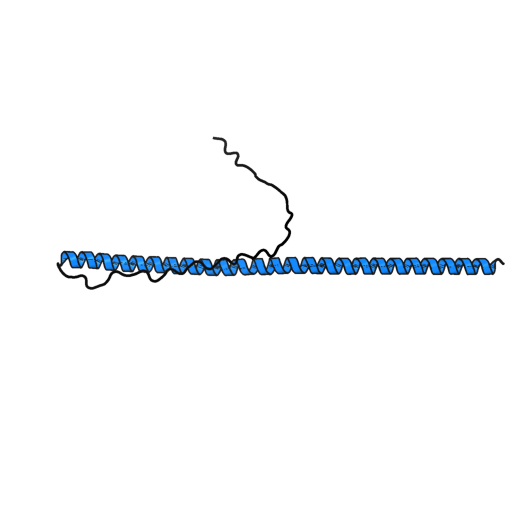0 86 ALA A CA 1
ATOM 707 C C . ALA A 1 86 ? -35.996 5.504 41.431 1.00 97.50 86 ALA A C 1
ATOM 709 O O . ALA A 1 86 ? -36.550 5.799 42.491 1.00 97.50 86 ALA A O 1
ATOM 710 N N . GLU A 1 87 ? -36.024 4.254 40.957 1.00 97.44 87 GLU A N 1
ATOM 711 C CA . GLU A 1 87 ? -36.701 3.137 41.639 1.00 97.44 87 GLU A CA 1
ATOM 712 C C . GLU A 1 87 ? -36.074 2.838 43.014 1.00 97.44 87 GLU A C 1
ATOM 714 O O . GLU A 1 87 ? -36.777 2.517 43.975 1.00 97.44 87 GLU A O 1
ATOM 719 N N . CYS A 1 88 ? -34.750 2.979 43.156 1.00 97.38 88 CYS A N 1
ATOM 720 C CA . CYS A 1 88 ? -34.076 2.840 44.448 1.00 97.38 88 CYS A CA 1
ATOM 721 C C . CYS A 1 88 ? -34.534 3.895 45.459 1.00 97.38 88 CYS A C 1
ATOM 723 O O . CYS A 1 88 ? -34.727 3.562 46.633 1.00 97.38 88 CYS A O 1
ATOM 725 N N . LEU A 1 89 ? -34.676 5.147 45.017 1.00 97.94 89 LEU A N 1
ATOM 726 C CA . LEU A 1 89 ? -35.167 6.247 45.845 1.00 97.94 89 LEU A CA 1
ATOM 727 C C . LEU A 1 89 ? -36.636 6.034 46.222 1.00 97.94 89 LEU A C 1
ATOM 729 O O . LEU A 1 89 ? -36.982 6.155 47.398 1.00 97.94 89 LEU A O 1
ATOM 733 N N . GLN A 1 90 ? -37.473 5.629 45.266 1.00 97.75 90 GLN A N 1
ATOM 734 C CA . GLN A 1 90 ? -38.887 5.347 45.506 1.00 97.75 90 GLN A CA 1
ATOM 735 C C . GLN A 1 90 ? -39.085 4.181 46.486 1.00 97.75 90 GLN A C 1
ATOM 737 O O . GLN A 1 90 ? -39.833 4.303 47.455 1.00 97.75 90 GLN A O 1
ATOM 742 N N . ALA A 1 91 ? -38.363 3.070 46.306 1.00 97.62 91 ALA A N 1
ATOM 743 C CA . ALA A 1 91 ? -38.434 1.927 47.215 1.00 97.62 91 ALA A CA 1
ATOM 744 C C . ALA A 1 91 ? -38.032 2.298 48.653 1.00 97.62 91 ALA A C 1
ATOM 746 O O . ALA A 1 91 ? -38.640 1.816 49.609 1.00 97.62 91 ALA A O 1
ATOM 747 N N . LYS A 1 92 ? -37.035 3.184 48.802 1.00 98.12 92 LYS A N 1
ATOM 748 C CA . LYS A 1 92 ? -36.608 3.710 50.103 1.00 98.12 92 LYS A CA 1
ATOM 749 C C . LYS A 1 92 ? -37.690 4.582 50.745 1.00 98.12 92 LYS A C 1
ATOM 751 O O . LYS A 1 92 ? -37.921 4.436 51.940 1.00 98.12 92 LYS A O 1
ATOM 756 N N . ALA A 1 93 ? -38.344 5.450 49.974 1.00 98.06 93 ALA A N 1
ATOM 757 C CA . ALA A 1 93 ? -39.424 6.307 50.467 1.00 98.06 93 ALA A CA 1
ATOM 758 C C . ALA A 1 93 ? -40.655 5.498 50.918 1.00 98.06 93 ALA A C 1
ATOM 760 O O . ALA A 1 93 ? -41.255 5.809 51.941 1.00 98.06 93 ALA A O 1
ATOM 761 N N . GLU A 1 94 ? -40.992 4.427 50.198 1.00 97.81 94 GLU A N 1
ATOM 762 C CA . GLU A 1 94 ? -42.131 3.548 50.503 1.00 97.81 94 GLU A CA 1
ATOM 763 C C . GLU A 1 94 ? -41.817 2.458 51.552 1.00 97.81 94 GLU A C 1
ATOM 765 O O . GLU A 1 94 ? -42.699 1.690 51.927 1.00 97.81 94 GLU A O 1
ATOM 770 N N . GLY A 1 95 ? -40.564 2.336 52.012 1.00 97.75 95 GLY A N 1
ATOM 771 C CA . GLY A 1 95 ? -40.154 1.299 52.971 1.00 97.75 95 GLY A CA 1
ATOM 772 C C . GLY A 1 95 ? -40.192 -0.132 52.414 1.00 97.75 95 GLY A C 1
ATOM 773 O O . GLY A 1 95 ? -40.235 -1.100 53.176 1.00 97.75 95 GLY A O 1
ATOM 774 N N . ARG A 1 96 ? -40.174 -0.292 51.086 1.00 97.94 96 ARG A N 1
ATOM 775 C CA . ARG A 1 96 ? -40.236 -1.596 50.409 1.00 97.94 96 ARG A CA 1
ATOM 776 C C . ARG A 1 96 ? -38.868 -2.053 49.908 1.00 97.94 96 ARG A C 1
ATOM 778 O O . ARG A 1 96 ? -37.927 -1.278 49.755 1.00 97.94 96 ARG A O 1
ATOM 785 N N . LYS A 1 97 ? -38.764 -3.341 49.569 1.00 95.88 97 LYS A N 1
ATOM 786 C CA . LYS A 1 97 ? -37.602 -3.861 48.835 1.00 95.88 97 LYS A CA 1
ATOM 787 C C . LYS A 1 97 ? -37.641 -3.385 47.379 1.00 95.88 97 LYS A C 1
ATOM 789 O O . LYS A 1 97 ? -38.707 -3.275 46.766 1.00 95.88 97 LYS A O 1
ATOM 794 N N . LYS A 1 98 ? -36.457 -3.119 46.832 1.00 96.06 98 LYS A N 1
ATOM 795 C CA . LYS A 1 98 ? -36.263 -2.807 45.411 1.00 96.06 98 LYS A CA 1
ATOM 796 C C . LYS A 1 98 ? -36.697 -4.008 44.580 1.00 96.06 98 LYS A C 1
ATOM 798 O O . LYS A 1 98 ? -36.369 -5.141 44.932 1.00 96.06 98 LYS A O 1
ATOM 803 N N . ARG A 1 99 ? -37.435 -3.762 43.500 1.00 94.44 99 ARG A N 1
ATOM 804 C CA . ARG A 1 99 ? -37.945 -4.841 42.643 1.00 94.44 99 ARG A CA 1
ATOM 805 C C . ARG A 1 99 ? -36.923 -5.286 41.603 1.00 94.44 99 ARG A C 1
ATOM 807 O O . ARG A 1 99 ? -36.935 -6.445 41.206 1.00 94.44 99 ARG A O 1
ATOM 814 N N . TRP A 1 100 ? -36.064 -4.375 41.148 1.00 94.81 100 TRP A N 1
ATOM 815 C CA . TRP A 1 100 ? -35.118 -4.623 40.060 1.00 94.81 100 TRP A CA 1
ATOM 816 C C . TRP A 1 100 ? -33.688 -4.765 40.586 1.00 94.81 100 TRP A C 1
ATOM 818 O O . TRP A 1 100 ? -33.331 -4.197 41.619 1.00 94.81 100 TRP A O 1
ATOM 828 N N . LEU A 1 101 ? -32.869 -5.542 39.874 1.00 96.25 101 LEU A N 1
ATOM 829 C CA . LEU A 1 101 ? -31.433 -5.659 40.133 1.00 96.25 101 LEU A CA 1
ATOM 830 C C . LEU A 1 101 ? -30.678 -4.528 39.434 1.00 96.25 101 LEU A C 1
ATOM 832 O O . LEU A 1 101 ? -31.125 -4.024 38.405 1.00 96.25 101 LEU A O 1
ATOM 836 N N . LYS A 1 102 ? -29.506 -4.166 39.970 1.00 96.06 102 LYS A N 1
ATOM 837 C CA . LYS A 1 102 ? -28.646 -3.162 39.341 1.00 96.06 102 LYS A CA 1
ATOM 838 C C . LYS A 1 102 ? -28.247 -3.632 37.930 1.00 96.06 102 LYS A C 1
ATOM 840 O O . LYS A 1 102 ? -27.686 -4.729 37.816 1.00 96.06 102 LYS A O 1
ATOM 845 N N . PRO A 1 103 ? -28.489 -2.821 36.885 1.00 95.62 103 PRO A N 1
ATOM 846 C CA . PRO A 1 103 ? -28.030 -3.109 35.532 1.00 95.62 103 PRO A CA 1
ATOM 847 C C . PRO A 1 103 ? -26.513 -3.329 35.512 1.00 95.62 103 PRO A C 1
ATOM 849 O O . PRO A 1 103 ? -25.76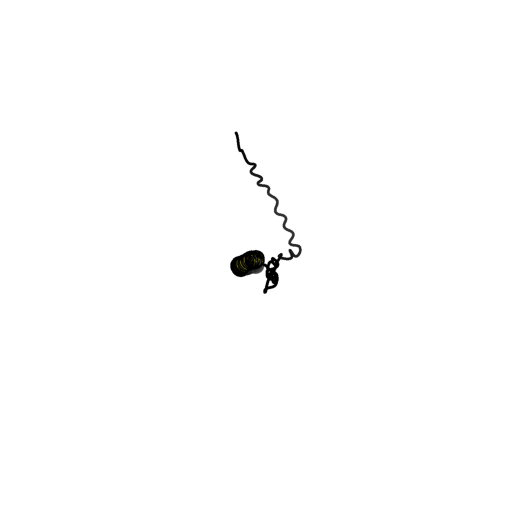3 -2.596 36.162 1.00 95.62 103 PRO A O 1
ATOM 852 N N . LYS A 1 104 ? -26.053 -4.345 34.777 1.00 94.81 104 LYS A N 1
ATOM 853 C CA . LYS A 1 104 ? -24.624 -4.617 34.572 1.00 94.81 104 LYS A CA 1
ATOM 854 C C . LYS A 1 104 ? -24.225 -4.170 33.166 1.00 94.81 104 LYS A C 1
ATOM 856 O O . LYS A 1 104 ? -24.967 -4.483 32.235 1.00 94.81 104 LYS A O 1
ATOM 861 N N . PRO A 1 105 ? -23.076 -3.499 32.992 1.00 90.06 105 PRO A N 1
ATOM 862 C CA . PRO A 1 105 ? -22.579 -3.188 31.661 1.00 90.06 105 PRO A CA 1
ATOM 863 C C . PRO A 1 105 ? -22.255 -4.502 30.938 1.00 90.06 105 PRO A C 1
ATOM 865 O O . PRO A 1 105 ? -21.416 -5.278 31.398 1.00 90.06 105 PRO A O 1
ATOM 868 N N . GLN A 1 106 ? -22.957 -4.789 29.843 1.00 83.69 106 GLN A N 1
ATOM 869 C CA . GLN A 1 106 ? -22.558 -5.844 28.912 1.00 83.69 106 GLN A CA 1
ATOM 870 C C . GLN A 1 106 ? -21.408 -5.304 28.052 1.00 83.69 106 GLN A C 1
ATOM 872 O O . GLN A 1 106 ? -21.403 -4.129 27.711 1.00 83.69 106 GLN A O 1
ATOM 877 N N . GLY A 1 107 ? -20.382 -6.127 27.823 1.00 79.06 107 GLY A N 1
ATOM 878 C CA . GLY A 1 107 ? -19.040 -5.683 27.432 1.00 79.06 107 GLY A CA 1
ATOM 879 C C . GLY A 1 107 ? -18.999 -4.656 26.297 1.00 79.06 107 GLY A C 1
ATOM 880 O O . GLY A 1 107 ? -19.505 -4.911 25.211 1.00 79.06 107 GLY A O 1
ATOM 881 N N . ILE A 1 108 ? -18.333 -3.528 26.559 1.00 85.44 108 ILE A N 1
ATOM 882 C CA . ILE A 1 108 ? -17.960 -2.535 25.547 1.00 85.44 108 ILE A CA 1
ATOM 883 C C . ILE A 1 108 ? -17.110 -3.232 24.483 1.00 85.44 108 ILE A C 1
ATOM 885 O O . ILE A 1 108 ? -16.177 -3.975 24.815 1.00 85.44 108 ILE A O 1
ATOM 889 N N . GLU A 1 109 ? -17.416 -2.985 23.211 1.00 84.69 109 GLU A N 1
ATOM 890 C CA . GLU A 1 109 ? -16.675 -3.596 22.115 1.00 84.69 109 GLU A CA 1
ATOM 891 C C . GLU A 1 109 ? -15.230 -3.083 22.115 1.00 84.69 109 GLU A C 1
ATOM 893 O O . GLU A 1 109 ? -14.969 -1.871 22.099 1.00 84.69 109 GLU A O 1
ATOM 898 N N . LYS A 1 110 ? -14.278 -4.022 22.170 1.00 89.25 110 LYS A N 1
ATOM 899 C CA . LYS A 1 110 ? -12.844 -3.718 22.230 1.00 89.25 110 LYS A CA 1
ATOM 900 C C . LYS A 1 110 ? -12.393 -2.999 20.950 1.00 89.25 110 LYS A C 1
ATOM 902 O O . LYS A 1 110 ? -12.994 -3.210 19.900 1.00 89.25 110 LYS A O 1
ATOM 907 N N . PRO A 1 111 ? -11.337 -2.168 21.012 1.00 87.31 111 PRO A N 1
ATOM 908 C CA . PRO A 1 111 ? -10.772 -1.546 19.818 1.00 87.31 111 PRO A CA 1
ATOM 909 C C . PRO A 1 111 ? -10.418 -2.581 18.750 1.00 87.31 111 PRO A C 1
ATOM 911 O O . PRO A 1 111 ? -9.862 -3.635 19.075 1.00 87.31 111 PRO A O 1
ATOM 914 N N . ILE A 1 112 ? -10.713 -2.265 17.487 1.00 84.56 112 ILE A N 1
ATOM 915 C CA . ILE A 1 112 ? -10.272 -3.084 16.357 1.00 84.56 112 ILE A CA 1
ATOM 916 C C . ILE A 1 112 ? -8.740 -3.012 16.338 1.00 84.56 112 ILE A C 1
ATOM 918 O O . ILE A 1 112 ? -8.202 -1.899 16.308 1.00 84.56 112 ILE A O 1
ATOM 922 N N . PRO A 1 113 ? -8.020 -4.150 16.371 1.00 81.00 113 PRO A N 1
ATOM 923 C CA . PRO A 1 113 ? -6.568 -4.143 16.310 1.00 81.00 113 PRO A CA 1
ATOM 924 C C . PRO A 1 113 ? -6.119 -3.338 15.098 1.00 81.00 113 PRO A C 1
ATOM 926 O O . PRO A 1 113 ? -6.561 -3.591 13.973 1.00 81.00 113 PRO A O 1
ATOM 929 N N . HIS A 1 114 ? -5.255 -2.353 15.325 1.00 76.25 114 HIS A N 1
ATOM 930 C CA . HIS A 1 114 ? -4.612 -1.685 14.212 1.00 76.25 114 HIS A CA 1
ATOM 931 C C . HIS A 1 114 ? -3.818 -2.753 13.460 1.00 76.25 114 HIS A C 1
ATOM 933 O O . HIS A 1 114 ? -3.064 -3.505 14.080 1.00 76.25 114 HIS A O 1
ATOM 939 N N . GLN A 1 115 ? -3.987 -2.845 12.141 1.00 71.00 115 GLN A N 1
ATOM 940 C CA . GLN A 1 115 ? -3.074 -3.640 11.331 1.00 71.00 115 GLN A CA 1
ATOM 941 C C . GLN A 1 115 ? -1.730 -2.918 11.383 1.00 71.00 115 GLN A C 1
ATOM 943 O O . GLN A 1 115 ? -1.474 -1.983 10.625 1.00 71.00 115 GLN A O 1
ATOM 948 N N . THR A 1 116 ? -0.896 -3.264 12.358 1.00 66.38 116 THR A N 1
ATOM 949 C CA . THR A 1 116 ? 0.523 -2.957 12.299 1.00 66.38 116 THR A CA 1
ATOM 950 C C . THR A 1 116 ? 1.012 -3.646 11.041 1.00 66.38 116 THR A C 1
ATOM 952 O O . THR A 1 116 ? 0.980 -4.872 10.944 1.00 66.38 116 THR A O 1
ATOM 955 N N . GLN A 1 117 ? 1.384 -2.855 10.032 1.00 63.16 117 GLN A N 1
ATOM 956 C CA . GLN A 1 117 ? 2.194 -3.383 8.949 1.00 63.16 117 GLN A CA 1
ATOM 957 C C . GLN A 1 117 ? 3.402 -4.000 9.644 1.00 63.16 117 GLN A C 1
ATOM 959 O O . GLN A 1 117 ? 4.198 -3.283 10.249 1.00 63.16 117 GLN A O 1
ATOM 964 N N . THR A 1 118 ? 3.480 -5.329 9.660 1.00 57.41 118 THR A N 1
ATOM 965 C CA . THR A 1 118 ? 4.721 -6.018 9.970 1.00 57.41 118 THR A CA 1
ATOM 966 C C . THR A 1 118 ? 5.692 -5.513 8.921 1.00 57.41 118 THR A C 1
ATOM 968 O O . THR A 1 118 ? 5.607 -5.916 7.761 1.00 57.41 118 THR A O 1
ATOM 971 N N . MET A 1 119 ? 6.499 -4.527 9.307 1.00 50.59 119 MET A N 1
ATOM 972 C CA . MET A 1 119 ? 7.651 -4.058 8.560 1.00 50.59 119 MET A CA 1
ATOM 973 C C . MET A 1 119 ? 8.530 -5.296 8.387 1.00 50.59 119 MET A C 1
ATOM 975 O O . MET A 1 119 ? 9.280 -5.657 9.286 1.00 50.59 119 MET A O 1
ATOM 979 N N . GLY A 1 120 ? 8.332 -6.043 7.303 1.00 54.44 120 GLY A N 1
ATOM 980 C CA . GLY A 1 120 ? 9.326 -7.006 6.872 1.00 54.44 120 GLY A CA 1
ATOM 981 C C . GLY A 1 120 ? 10.516 -6.171 6.449 1.00 54.44 120 GLY A C 1
ATOM 982 O O . GLY A 1 120 ? 10.346 -5.403 5.506 1.00 54.44 120 GLY A O 1
ATOM 983 N N . ASP A 1 121 ? 11.606 -6.260 7.221 1.00 45.94 121 ASP A N 1
ATOM 984 C CA . ASP A 1 121 ? 12.940 -5.687 6.993 1.00 45.94 121 ASP A CA 1
ATOM 985 C C . ASP A 1 121 ? 13.050 -4.940 5.664 1.00 45.94 121 ASP A C 1
ATOM 987 O O . ASP A 1 121 ? 13.479 -5.477 4.642 1.00 45.94 121 ASP A O 1
ATOM 991 N N . SER A 1 122 ? 12.596 -3.693 5.672 1.00 52.44 122 SER A N 1
ATOM 992 C CA . SER A 1 122 ? 12.882 -2.768 4.596 1.00 52.44 122 SER A CA 1
ATOM 993 C C . SER A 1 122 ? 13.920 -1.835 5.177 1.00 52.44 122 SER A C 1
ATOM 995 O O . SER A 1 122 ? 13.560 -0.893 5.880 1.00 52.44 122 SER A O 1
ATOM 997 N N . ASP A 1 123 ? 15.186 -2.178 4.921 1.00 51.53 123 ASP A N 1
ATOM 998 C CA . ASP A 1 123 ? 16.347 -1.286 4.962 1.00 51.53 123 ASP A CA 1
ATOM 999 C C . ASP A 1 123 ? 15.898 0.094 4.471 1.00 51.53 123 ASP A C 1
ATOM 1001 O O . ASP A 1 123 ? 15.693 0.322 3.276 1.00 51.53 123 ASP A O 1
ATOM 1005 N N . SER A 1 124 ? 15.614 0.975 5.420 1.00 56.53 124 SER A N 1
ATOM 1006 C CA . SER A 1 124 ? 15.171 2.337 5.176 1.00 56.53 124 SER A CA 1
ATOM 1007 C C . SER A 1 124 ? 16.218 3.238 5.797 1.00 56.53 124 SER A C 1
ATOM 1009 O O . SER A 1 124 ? 15.989 3.861 6.832 1.00 56.53 124 SER A O 1
ATOM 1011 N N . ASP A 1 125 ? 17.377 3.265 5.143 1.00 53.03 125 ASP A N 1
ATOM 1012 C CA . ASP A 1 125 ? 18.316 4.377 5.203 1.00 53.03 125 ASP A CA 1
ATOM 1013 C C . ASP A 1 125 ? 17.626 5.612 4.601 1.00 53.03 125 ASP A C 1
ATOM 1015 O O . ASP A 1 125 ? 17.743 5.891 3.410 1.00 53.03 125 ASP A O 1
ATOM 1019 N N . GLU A 1 126 ? 16.871 6.350 5.412 1.00 53.28 126 GLU A N 1
ATOM 1020 C CA . GLU A 1 126 ? 16.617 7.766 5.140 1.00 53.28 126 GLU A CA 1
ATOM 1021 C C . GLU A 1 126 ? 16.916 8.577 6.401 1.00 53.28 126 GLU A C 1
ATOM 1023 O O . GLU A 1 126 ? 16.126 8.682 7.342 1.00 53.28 126 GLU A O 1
ATOM 1028 N N . GLU A 1 127 ? 18.137 9.110 6.396 1.00 52.16 127 GLU A N 1
ATOM 1029 C CA . GLU A 1 127 ? 18.582 10.247 7.188 1.00 52.16 127 GLU A CA 1
ATOM 1030 C C . GLU A 1 127 ? 17.713 11.492 6.937 1.00 52.16 127 GLU A C 1
ATOM 1032 O O . GLU A 1 127 ? 17.241 11.726 5.825 1.00 52.16 127 GLU A O 1
ATOM 1037 N N . GLY A 1 128 ? 17.619 12.358 7.951 1.00 48.91 128 GLY A N 1
ATOM 1038 C CA . GLY A 1 128 ? 17.179 13.753 7.808 1.00 48.91 128 GLY A CA 1
ATOM 1039 C C . GLY A 1 128 ? 15.946 14.061 8.653 1.00 48.91 128 GLY A C 1
ATOM 1040 O O . GLY A 1 128 ? 14.822 13.973 8.181 1.00 48.91 128 GLY A O 1
ATOM 1041 N N . SER A 1 129 ? 16.075 14.283 9.962 1.00 59.22 129 SER A N 1
ATOM 1042 C CA . SER A 1 129 ? 16.533 15.546 10.571 1.00 59.22 129 SER A CA 1
ATOM 1043 C C . SER A 1 129 ? 15.748 16.763 10.071 1.00 59.22 129 SER A C 1
ATOM 1045 O O . SER A 1 129 ? 16.028 17.309 9.010 1.00 59.22 129 SER A O 1
ATOM 1047 N N . GLY A 1 130 ? 14.792 17.197 10.887 1.00 49.75 130 GLY A N 1
ATOM 1048 C CA . GLY A 1 130 ? 14.005 18.416 10.705 1.00 49.75 130 GLY A CA 1
ATOM 1049 C C . GLY A 1 130 ? 13.263 18.729 11.996 1.00 49.75 130 GLY A C 1
ATOM 1050 O O . GLY A 1 130 ? 12.039 18.725 12.044 1.00 49.75 130 GLY A O 1
ATOM 1051 N N . LYS A 1 131 ? 14.035 18.842 13.077 1.00 54.38 131 LYS A N 1
ATOM 1052 C CA . LYS A 1 131 ? 13.577 19.231 14.405 1.00 54.38 131 LYS A CA 1
ATOM 1053 C C . LYS A 1 131 ? 13.488 20.759 14.401 1.00 54.38 131 LYS A C 1
ATOM 1055 O O . LYS A 1 131 ? 14.454 21.416 14.767 1.00 54.38 131 LYS A O 1
ATOM 1060 N N . ASP A 1 132 ? 12.378 21.299 13.913 1.00 56.88 132 ASP A N 1
ATOM 1061 C CA . ASP A 1 132 ? 12.074 22.717 14.102 1.00 56.88 132 ASP A CA 1
ATOM 1062 C C . ASP A 1 132 ? 11.494 22.857 15.507 1.00 56.88 132 ASP A C 1
ATOM 1064 O O . ASP A 1 132 ? 10.346 22.507 15.781 1.00 56.88 132 ASP A O 1
ATOM 1068 N N . GLU A 1 133 ? 12.391 23.227 16.417 1.00 66.06 133 GLU A N 1
ATOM 1069 C CA . GLU A 1 133 ? 12.098 23.563 17.799 1.00 66.06 133 GLU A CA 1
ATOM 1070 C C . GLU A 1 133 ? 11.245 24.835 17.845 1.00 66.06 133 GLU A C 1
ATOM 1072 O O . GLU A 1 133 ? 11.527 25.820 17.161 1.00 66.06 133 GLU A O 1
ATOM 1077 N N . ASP A 1 134 ? 10.195 24.759 18.661 1.00 56.06 134 ASP A N 1
ATOM 1078 C CA . ASP A 1 134 ? 9.369 25.868 19.116 1.00 56.06 134 ASP A CA 1
ATOM 1079 C C . ASP A 1 134 ? 10.236 27.054 19.569 1.00 56.06 134 ASP A C 1
ATOM 1081 O O . ASP A 1 134 ? 10.954 26.965 20.567 1.00 56.06 134 ASP A O 1
ATOM 1085 N N . ASP A 1 135 ? 10.127 28.178 18.860 1.00 67.88 135 ASP A N 1
ATOM 1086 C CA . ASP A 1 135 ? 10.561 29.495 19.331 1.00 67.88 135 ASP A CA 1
ATOM 1087 C C . ASP A 1 135 ? 9.328 30.224 19.891 1.00 67.88 135 ASP A C 1
ATOM 1089 O O . ASP A 1 135 ? 8.710 31.072 19.243 1.00 67.88 135 ASP A O 1
ATOM 1093 N N . GLU A 1 136 ? 8.904 29.803 21.085 1.00 72.44 136 GLU A N 1
ATOM 1094 C CA . 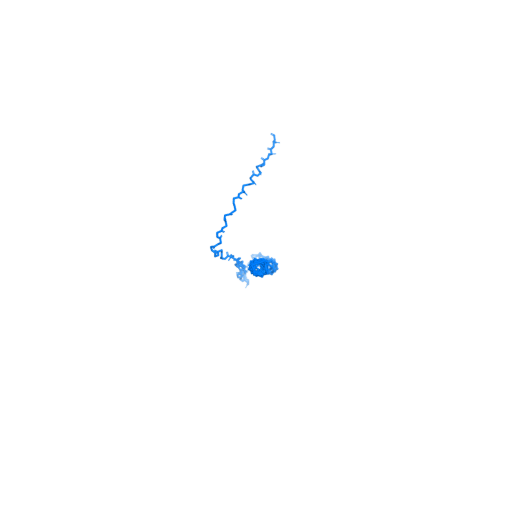GLU A 1 136 ? 7.899 30.489 21.901 1.00 72.44 136 GLU A CA 1
ATOM 1095 C C . GLU A 1 136 ? 8.648 31.437 22.859 1.00 72.44 136 GLU A C 1
ATOM 1097 O O . GLU A 1 136 ? 9.080 31.050 23.944 1.00 72.44 136 GLU A O 1
ATOM 1102 N N . MET A 1 137 ? 8.874 32.681 22.417 1.00 69.50 137 MET A N 1
ATOM 1103 C CA . MET A 1 137 ? 9.329 33.775 23.283 1.00 69.50 137 MET A CA 1
ATOM 1104 C C . MET A 1 137 ? 8.128 34.385 24.024 1.00 69.50 137 MET A C 1
ATOM 1106 O O . MET A 1 137 ? 7.331 35.107 23.418 1.00 69.50 137 MET A O 1
ATOM 1110 N N . GLU A 1 138 ? 8.039 34.125 25.331 1.00 68.12 138 GLU A N 1
ATOM 1111 C CA . GLU A 1 138 ? 7.382 35.000 26.324 1.00 68.12 138 GLU A CA 1
ATOM 1112 C C . GLU A 1 138 ? 8.377 36.011 26.915 1.00 68.12 138 GLU A C 1
ATOM 1114 O O . GLU A 1 138 ? 9.533 35.620 27.212 1.00 68.12 138 GLU A O 1
#

Organism: Wolfiporia cocos (strain MD-104) (NCBI:txid742152)

Secondary structure (DSSP, 8-state):
-HHHHHHHHHHHHHHHHHHHHHHHHHHHHHHHHHHHHHHHHHHHHHHHHHHHHHHHHHHHHHHHHHHHHHHHHHHHHHHHHHHHHHHHHHHHHTTPPPSSPPP-PPPPPPPPPP------------------------

Foldseek 3Di:
DVVVVVVVVVVVVVVVVVVVVVVVVVVVVVVVVVVVVVVVVVVVVVVVVVVVVVVVVVLVVVQVVLVVVLVVLVVVLVVVQVVQVVQVVVCVVVVHDRPDDHDDDDDRDDRDDDPPPPPPDDPDPDDDDDPPDDPDDD

Sequence (138 aa):
MLHESMLQAALHEAVTQDKNRKLQLINFQVTMVLQNVYMQKVQTQLHVKEVASQKKPEWKISEEQRKAWNAAWGQEFTAVIHVYDAECLQAKAEGRKKRWLKPKPQGIEKPIPHQTQTMGDSDSDEEGSGKDEDDEME

pLDDT: mean 87.82, std 14.84, range [45.94, 98.38]